Protein AF-A0A850STF3-F1 (afdb_monomer_lite)

Foldseek 3Di:
DVVVVVVVVVVVVCCVVCVVVVVVVVLVVVQVVCCVPVVPPDSDSCCCVCVVVVVPD

Sequence (57 aa):
MKRLATALALGAALLATNGCVLVAAAGAGYLVHDEATEDDGTFDPLEDVRDVEDGKN

pLDDT: mean 73.48, std 7.58, range [54.56, 85.75]

Secondary structure (DSSP, 8-state):
-HHHHHHHHHHHHHHHHHHHHHHHHHHHHHHHHHHHHH-SS---TTHHHHHHTTT--

Radius of gyration: 18.27 Å; chains: 1; bounding box: 52×18×33 Å

Structure (mmCIF, N/CA/C/O backbone):
data_AF-A0A850STF3-F1
#
_entry.id   AF-A0A850STF3-F1
#
loop_
_atom_site.group_PDB
_atom_site.id
_atom_site.type_symbol
_atom_site.label_atom_id
_atom_site.label_alt_id
_atom_site.label_comp_id
_atom_site.label_asym_id
_atom_site.label_entity_id
_atom_site.label_seq_id
_atom_site.pdbx_PDB_ins_code
_atom_site.Cartn_x
_atom_site.Cartn_y
_atom_site.Cartn_z
_atom_site.occupancy
_atom_site.B_iso_or_equiv
_atom_site.auth_seq_id
_atom_site.auth_comp_id
_atom_site.auth_asym_id
_atom_site.auth_atom_id
_atom_site.pdbx_PDB_model_num
ATOM 1 N N . MET A 1 1 ? -30.237 6.439 11.327 1.00 62.53 1 MET A N 1
ATOM 2 C CA . MET A 1 1 ? -28.992 6.507 12.132 1.00 62.53 1 MET A CA 1
ATOM 3 C C . MET A 1 1 ? -28.468 5.133 12.558 1.00 62.53 1 MET A C 1
ATOM 5 O O . MET A 1 1 ? -27.335 4.834 12.218 1.00 62.53 1 MET A O 1
ATOM 9 N N . LYS A 1 2 ? -29.263 4.253 13.198 1.00 70.00 2 LYS A N 1
ATOM 10 C CA . LYS A 1 2 ? -28.792 2.911 13.630 1.00 70.00 2 LYS A CA 1
ATOM 11 C C . LYS A 1 2 ? -28.167 2.055 12.513 1.00 70.00 2 LYS A C 1
ATOM 13 O O . LYS A 1 2 ? -27.101 1.502 12.714 1.00 70.00 2 LYS A O 1
ATOM 18 N N . ARG A 1 3 ? -28.775 2.011 11.320 1.00 77.00 3 ARG A N 1
ATOM 19 C CA . ARG A 1 3 ? -28.259 1.221 10.180 1.00 77.00 3 ARG A CA 1
ATOM 20 C C . ARG A 1 3 ? -26.921 1.727 9.631 1.00 77.00 3 ARG A C 1
ATOM 22 O O . ARG A 1 3 ? -26.107 0.928 9.191 1.00 77.00 3 ARG A O 1
ATOM 29 N N . LEU A 1 4 ? -26.693 3.040 9.692 1.00 83.62 4 LEU A N 1
ATOM 30 C CA . LEU A 1 4 ? -25.449 3.657 9.232 1.00 83.62 4 LEU A CA 1
ATOM 31 C C . LEU A 1 4 ? -24.301 3.339 10.199 1.00 83.62 4 LEU A C 1
ATOM 33 O O . LEU A 1 4 ? -23.215 2.983 9.766 1.00 83.62 4 LEU A O 1
ATOM 37 N N . ALA A 1 5 ? -24.578 3.376 11.507 1.00 84.06 5 ALA A N 1
ATOM 38 C CA . ALA A 1 5 ? -23.620 2.982 12.537 1.00 84.06 5 ALA A CA 1
ATOM 39 C C . ALA A 1 5 ? -23.237 1.495 12.433 1.00 84.06 5 ALA A C 1
ATOM 41 O O . ALA A 1 5 ? -22.066 1.154 12.564 1.00 84.06 5 ALA A O 1
ATOM 42 N N . THR A 1 6 ? -24.199 0.613 12.136 1.00 85.75 6 THR A N 1
ATOM 43 C CA . THR A 1 6 ? -23.922 -0.815 11.909 1.00 85.75 6 THR A CA 1
ATOM 44 C C . THR A 1 6 ? -23.065 -1.042 10.663 1.00 85.75 6 THR A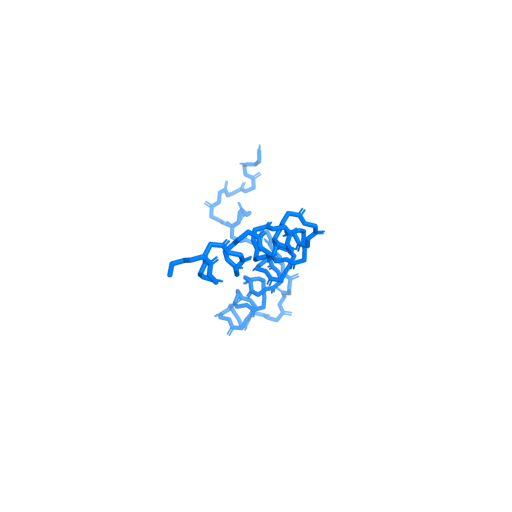 C 1
ATOM 46 O O . THR A 1 6 ? -22.131 -1.834 10.715 1.00 85.75 6 THR A O 1
ATOM 49 N N . ALA A 1 7 ? -23.336 -0.329 9.566 1.00 84.88 7 ALA A N 1
ATOM 50 C CA . ALA A 1 7 ? -22.528 -0.420 8.350 1.00 84.88 7 ALA A CA 1
ATOM 51 C C . ALA A 1 7 ? -21.090 0.076 8.574 1.00 84.88 7 ALA A C 1
ATOM 53 O O . ALA A 1 7 ? -20.143 -0.570 8.132 1.00 84.88 7 ALA A O 1
ATOM 54 N N . LEU A 1 8 ? -20.920 1.174 9.316 1.00 85.69 8 LEU A N 1
ATOM 55 C CA . LEU A 1 8 ? -19.603 1.716 9.648 1.00 85.69 8 LEU A CA 1
ATOM 56 C C . LEU A 1 8 ? -18.800 0.757 10.542 1.00 85.69 8 LEU A C 1
ATOM 58 O O . LEU A 1 8 ? -17.619 0.532 10.299 1.00 85.69 8 LEU A O 1
ATOM 62 N N . ALA A 1 9 ? -19.451 0.153 11.541 1.00 84.88 9 ALA A N 1
ATOM 63 C CA . ALA A 1 9 ? -18.823 -0.824 12.429 1.00 84.88 9 ALA A CA 1
ATOM 64 C C . ALA A 1 9 ? -18.413 -2.106 11.685 1.00 84.88 9 ALA A C 1
ATOM 66 O O . ALA A 1 9 ? -17.333 -2.641 11.929 1.00 84.88 9 ALA A O 1
ATOM 67 N N . LEU A 1 10 ? -19.244 -2.574 10.749 1.00 83.62 10 LEU A N 1
ATOM 68 C CA . LEU A 1 10 ? -18.934 -3.742 9.926 1.00 83.62 10 LEU A CA 1
ATOM 69 C C . LEU A 1 10 ? -17.783 -3.455 8.951 1.00 83.62 10 LEU A C 1
ATOM 71 O O . LEU A 1 10 ? -16.892 -4.285 8.793 1.00 83.62 10 LEU A O 1
ATOM 75 N N . GLY A 1 11 ? -17.765 -2.259 8.354 1.00 81.38 11 GLY A N 1
ATOM 76 C CA . GLY A 1 11 ? -16.657 -1.792 7.522 1.00 81.38 11 GLY A CA 1
ATOM 77 C C . GLY A 1 11 ? -15.348 -1.722 8.306 1.00 81.38 11 GLY A C 1
ATOM 78 O O . GLY A 1 11 ? -14.348 -2.288 7.876 1.00 81.38 11 GLY A O 1
ATOM 79 N N . ALA A 1 12 ? -15.364 -1.115 9.495 1.00 80.06 12 ALA A N 1
ATOM 80 C CA . ALA A 1 12 ? -14.190 -1.031 10.363 1.00 80.06 12 ALA A CA 1
ATOM 81 C C . ALA A 1 12 ? -13.668 -2.416 10.789 1.00 80.06 12 ALA A C 1
ATOM 83 O O . ALA A 1 12 ? -12.460 -2.636 10.798 1.00 80.06 12 ALA A O 1
ATOM 84 N N . ALA A 1 13 ? -14.559 -3.369 11.084 1.00 78.94 13 ALA A N 1
ATOM 85 C CA . ALA A 1 13 ? -14.171 -4.739 11.414 1.00 78.94 13 ALA A CA 1
ATOM 86 C C . ALA A 1 13 ? -13.513 -5.462 10.224 1.00 78.94 13 ALA A C 1
ATOM 88 O O . ALA A 1 13 ? -12.493 -6.123 10.397 1.00 78.94 13 ALA A O 1
ATOM 89 N N . LEU A 1 14 ? -14.051 -5.288 9.012 1.00 76.12 14 LEU A N 1
ATOM 90 C CA . LEU A 1 14 ? -13.485 -5.863 7.786 1.00 76.12 14 LEU A CA 1
ATOM 91 C C . LEU A 1 14 ? -12.125 -5.253 7.423 1.00 76.12 14 LEU A C 1
ATOM 93 O O . LEU A 1 14 ? -11.238 -5.974 6.967 1.00 76.12 14 LEU A O 1
ATOM 97 N N . LEU A 1 15 ? -11.955 -3.948 7.649 1.00 75.81 15 LEU A N 1
ATOM 98 C CA . LEU A 1 15 ? -10.679 -3.238 7.520 1.00 75.81 15 LEU A CA 1
ATOM 99 C C . LEU A 1 15 ? -9.656 -3.716 8.560 1.00 75.81 15 LEU A C 1
ATOM 101 O O . LEU A 1 15 ? -8.486 -3.866 8.228 1.00 75.81 15 LEU A O 1
ATOM 105 N N . ALA A 1 16 ? -10.083 -4.011 9.790 1.00 75.88 16 ALA A N 1
ATOM 106 C CA . ALA A 1 16 ? -9.197 -4.524 10.834 1.00 75.88 16 ALA A CA 1
ATOM 107 C C . ALA A 1 16 ? -8.701 -5.952 10.543 1.00 75.88 16 ALA A C 1
ATOM 109 O O . ALA A 1 16 ? -7.563 -6.278 10.867 1.00 75.88 16 ALA A O 1
ATOM 110 N N . THR A 1 17 ? -9.520 -6.799 9.909 1.00 73.56 17 THR A N 1
ATOM 111 C CA . THR A 1 17 ? -9.125 -8.177 9.567 1.00 73.56 17 THR A CA 1
ATOM 112 C C . THR A 1 17 ? -8.401 -8.297 8.227 1.00 73.56 17 THR A C 1
ATOM 11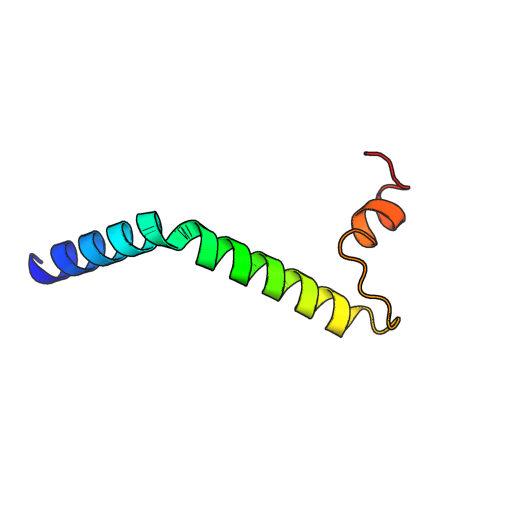4 O O . THR A 1 17 ? -7.627 -9.229 8.047 1.00 73.56 17 THR A O 1
ATOM 117 N N . ASN A 1 18 ? -8.640 -7.376 7.286 1.00 73.94 18 ASN A N 1
ATOM 118 C CA . ASN A 1 18 ? -8.085 -7.430 5.924 1.00 73.94 18 ASN A CA 1
ATOM 119 C C . ASN A 1 18 ? -7.201 -6.222 5.578 1.00 73.94 18 ASN A C 1
ATOM 121 O O . ASN A 1 18 ? -6.877 -6.009 4.412 1.00 73.94 18 ASN A O 1
ATOM 125 N N . GLY A 1 19 ? -6.789 -5.429 6.569 1.00 65.94 19 GLY A N 1
ATOM 126 C CA . GLY A 1 19 ? -5.946 -4.250 6.360 1.00 65.94 19 GLY A CA 1
ATOM 127 C C . GLY A 1 19 ? -4.639 -4.580 5.641 1.00 65.94 19 GLY A C 1
ATOM 128 O O . GLY A 1 19 ? -4.210 -3.824 4.777 1.00 65.94 19 GLY A O 1
ATOM 129 N N . CYS A 1 20 ? -4.070 -5.763 5.895 1.00 73.50 20 CYS A N 1
ATOM 130 C CA . CYS A 1 20 ? -2.886 -6.254 5.191 1.00 73.50 20 CYS A CA 1
ATOM 131 C C . CYS A 1 20 ? -3.117 -6.400 3.680 1.00 73.50 20 CYS A C 1
ATOM 133 O O . CYS A 1 20 ? -2.209 -6.134 2.904 1.00 73.50 20 CYS A O 1
ATOM 135 N N . VAL A 1 21 ? -4.327 -6.783 3.253 1.00 79.19 21 VAL A N 1
ATOM 136 C CA . VAL A 1 21 ? -4.683 -6.917 1.830 1.00 79.19 21 VAL A CA 1
ATOM 137 C C . VAL A 1 21 ? -4.774 -5.546 1.169 1.00 79.19 21 VAL A C 1
ATOM 139 O O . VAL A 1 21 ? -4.321 -5.383 0.044 1.00 79.19 21 VAL A O 1
ATOM 142 N N . LEU A 1 22 ? -5.309 -4.547 1.874 1.00 75.25 22 LEU A N 1
ATOM 143 C CA . LEU A 1 22 ? -5.361 -3.171 1.377 1.00 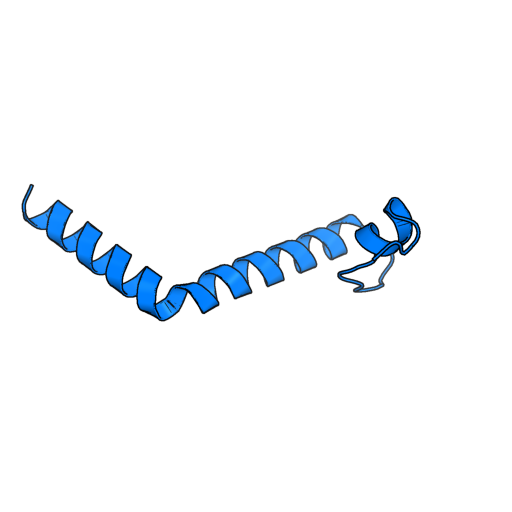75.25 22 LEU A CA 1
ATOM 144 C C . LEU A 1 22 ? -3.964 -2.555 1.267 1.00 75.25 22 LEU A C 1
ATOM 146 O O . LEU A 1 22 ? -3.666 -1.919 0.262 1.00 75.25 22 LEU A O 1
ATOM 150 N N . VAL A 1 23 ? -3.101 -2.780 2.260 1.00 76.75 23 VAL A N 1
ATOM 151 C CA . VAL A 1 23 ? -1.703 -2.324 2.225 1.00 76.75 23 VAL A CA 1
ATOM 152 C C . VAL A 1 23 ? -0.923 -3.040 1.122 1.00 76.75 23 VAL A C 1
ATOM 154 O O . VAL A 1 23 ? -0.208 -2.389 0.369 1.00 76.75 23 VAL A O 1
ATOM 157 N N . ALA A 1 24 ? -1.103 -4.354 0.965 1.00 78.31 24 ALA A N 1
ATOM 158 C CA . ALA A 1 24 ? -0.472 -5.116 -0.109 1.00 78.31 24 ALA A CA 1
ATOM 159 C C . ALA A 1 24 ? -0.955 -4.666 -1.496 1.00 78.31 24 ALA A C 1
ATOM 161 O O . ALA A 1 24 ? -0.144 -4.531 -2.404 1.00 78.31 24 ALA A O 1
ATOM 162 N N . ALA A 1 25 ? -2.252 -4.391 -1.659 1.00 79.44 25 ALA A N 1
ATOM 163 C CA . ALA A 1 25 ? -2.802 -3.883 -2.912 1.00 79.44 25 ALA A CA 1
ATOM 164 C C . ALA A 1 25 ? -2.315 -2.460 -3.222 1.00 79.44 25 ALA A C 1
ATOM 166 O O . ALA A 1 25 ? -2.012 -2.165 -4.373 1.00 79.44 25 ALA A O 1
ATOM 167 N N . ALA A 1 26 ? -2.204 -1.594 -2.211 1.00 78.62 26 ALA A N 1
ATOM 168 C CA . ALA A 1 26 ? -1.641 -0.257 -2.373 1.00 78.62 26 ALA A CA 1
ATOM 169 C C . ALA A 1 26 ? -0.154 -0.313 -2.756 1.00 78.62 26 ALA A C 1
ATOM 171 O O . ALA A 1 26 ? 0.249 0.362 -3.696 1.00 78.62 26 ALA A O 1
ATOM 172 N N . GLY A 1 27 ? 0.635 -1.162 -2.087 1.00 76.69 27 GLY A N 1
ATOM 173 C CA . GLY A 1 27 ? 2.043 -1.379 -2.422 1.00 76.69 27 GLY A CA 1
ATOM 174 C C . GLY A 1 27 ? 2.221 -1.954 -3.826 1.00 76.69 27 GLY A C 1
ATOM 175 O O . GLY A 1 27 ? 2.984 -1.416 -4.613 1.00 76.69 27 GLY A O 1
ATOM 176 N N . ALA A 1 28 ? 1.456 -2.984 -4.192 1.00 77.44 28 ALA A N 1
ATOM 177 C CA . ALA A 1 28 ? 1.503 -3.549 -5.541 1.00 77.44 28 ALA A CA 1
ATOM 178 C C . ALA A 1 28 ? 1.069 -2.537 -6.614 1.00 77.44 28 ALA A C 1
ATOM 180 O O . ALA A 1 28 ? 1.667 -2.486 -7.682 1.00 77.44 28 ALA A O 1
ATOM 181 N N . GLY A 1 29 ? 0.050 -1.720 -6.334 1.00 78.44 29 GLY A N 1
ATOM 182 C CA . GLY A 1 29 ? -0.403 -0.670 -7.244 1.00 78.44 29 GLY A CA 1
ATOM 183 C C . GLY A 1 29 ? 0.631 0.438 -7.442 1.00 78.44 29 GLY A C 1
ATOM 184 O O . GLY A 1 29 ? 0.776 0.912 -8.563 1.00 78.44 29 GLY A O 1
ATOM 185 N N . TYR A 1 30 ? 1.359 0.811 -6.385 1.00 76.50 30 TYR A N 1
ATOM 186 C CA . TYR A 1 30 ? 2.472 1.760 -6.462 1.00 76.50 30 TYR A CA 1
ATOM 187 C C . TYR A 1 30 ? 3.575 1.236 -7.389 1.00 76.50 30 TYR A C 1
ATOM 189 O O . TYR A 1 30 ? 3.927 1.912 -8.343 1.00 76.50 30 TYR A O 1
ATOM 197 N N . LEU A 1 31 ? 4.010 -0.013 -7.197 1.00 76.12 31 LEU A N 1
ATOM 198 C CA . LEU A 1 31 ? 5.074 -0.614 -8.011 1.00 76.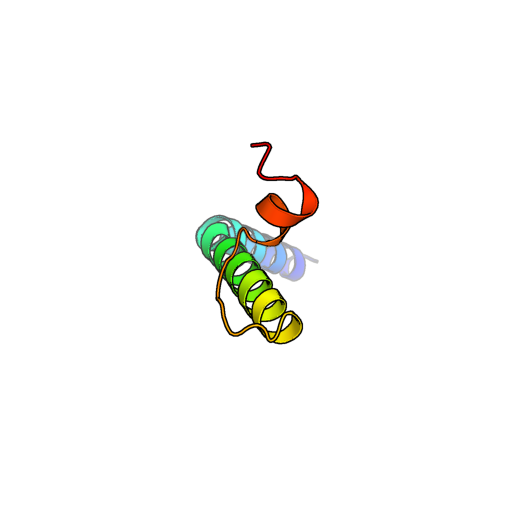12 31 LEU A CA 1
ATOM 199 C C . LEU A 1 31 ? 4.684 -0.805 -9.481 1.00 76.12 31 LEU A C 1
ATOM 201 O O . LEU A 1 31 ? 5.500 -0.636 -10.373 1.00 76.12 31 LEU A O 1
ATOM 205 N N . VAL A 1 32 ? 3.424 -1.160 -9.752 1.00 79.75 32 VAL A N 1
ATOM 206 C CA . VAL A 1 32 ? 2.922 -1.251 -11.134 1.00 79.75 32 VAL A CA 1
ATOM 207 C C . VAL A 1 32 ? 2.835 0.131 -11.786 1.00 79.75 32 VAL A C 1
ATOM 209 O O . VAL A 1 32 ? 2.968 0.239 -13.002 1.00 79.75 32 VAL A O 1
ATOM 212 N N . HIS A 1 33 ? 2.561 1.179 -11.006 1.00 79.00 33 HIS A N 1
ATOM 213 C CA . HIS A 1 33 ? 2.507 2.543 -11.517 1.00 79.00 33 HIS A CA 1
ATOM 214 C C . HIS A 1 33 ? 3.899 3.103 -11.826 1.00 79.00 33 HIS A C 1
ATOM 216 O O . HIS A 1 33 ? 4.036 3.725 -12.879 1.00 79.00 33 HIS A O 1
ATOM 222 N N . ASP A 1 34 ? 4.882 2.852 -10.954 1.00 73.06 34 ASP A N 1
ATOM 223 C CA . ASP A 1 34 ? 6.306 3.162 -11.175 1.00 73.06 34 ASP A CA 1
ATOM 224 C C . ASP A 1 34 ? 6.781 2.550 -12.490 1.00 73.06 34 ASP A C 1
ATOM 226 O O . ASP A 1 34 ? 7.060 3.274 -13.442 1.00 73.06 34 ASP A O 1
ATOM 230 N N . GLU A 1 35 ? 6.668 1.224 -12.611 1.00 70.50 35 GLU A N 1
ATOM 231 C CA . GLU A 1 35 ? 7.115 0.484 -13.795 1.00 70.50 35 GLU A CA 1
ATOM 232 C C . GLU A 1 35 ? 6.461 0.993 -15.089 1.00 70.50 35 GLU A C 1
ATOM 234 O O . GLU A 1 35 ? 7.091 1.117 -16.137 1.00 70.50 35 GLU A O 1
ATOM 239 N N . ALA A 1 36 ? 5.160 1.303 -15.038 1.00 77.25 36 ALA A N 1
ATOM 240 C CA . ALA A 1 36 ? 4.431 1.810 -16.197 1.00 77.25 36 ALA A CA 1
ATOM 241 C C . ALA A 1 36 ? 4.850 3.233 -16.611 1.00 77.25 36 ALA A C 1
ATOM 243 O O . ALA A 1 36 ? 4.472 3.679 -17.699 1.00 77.25 36 ALA A O 1
ATOM 244 N N . THR A 1 37 ? 5.556 3.954 -15.741 1.00 75.44 37 THR A N 1
ATOM 245 C CA . THR A 1 37 ? 5.984 5.342 -15.948 1.00 75.44 37 THR A CA 1
ATOM 246 C C . THR A 1 37 ? 7.483 5.440 -16.246 1.00 75.44 37 THR A C 1
ATOM 248 O O . THR A 1 37 ? 7.877 6.358 -16.967 1.00 75.44 37 THR A O 1
ATOM 251 N N . GLU A 1 38 ? 8.295 4.504 -15.747 1.00 68.94 38 GLU A N 1
ATOM 252 C CA . GLU A 1 38 ? 9.754 4.485 -15.919 1.00 68.94 38 GLU A CA 1
ATOM 253 C C . GLU A 1 38 ? 10.200 3.925 -17.286 1.00 68.94 38 GLU A C 1
ATOM 255 O O . GLU A 1 38 ? 11.187 4.411 -17.835 1.00 68.94 38 GLU A O 1
ATOM 260 N N . ASP A 1 39 ? 9.427 3.016 -17.906 1.00 66.81 39 ASP A N 1
ATOM 261 C CA . ASP A 1 39 ? 9.615 2.483 -19.283 1.00 66.81 39 ASP A CA 1
ATOM 262 C C . ASP A 1 39 ? 11.065 2.054 -19.617 1.00 66.81 39 ASP A C 1
ATOM 264 O O . ASP A 1 39 ? 11.508 2.074 -20.770 1.00 66.81 39 ASP A O 1
ATOM 268 N N . ASP A 1 40 ? 11.825 1.669 -18.597 1.00 69.56 40 ASP A N 1
ATOM 269 C CA . ASP A 1 40 ? 13.218 1.239 -18.686 1.00 69.56 40 ASP A CA 1
ATOM 270 C C . ASP A 1 40 ? 13.322 -0.300 -18.841 1.00 69.56 40 ASP A C 1
ATOM 272 O O . ASP A 1 40 ? 14.333 -0.831 -19.314 1.00 69.56 40 ASP A O 1
ATOM 276 N N . GLY A 1 41 ? 12.227 -1.005 -18.530 1.00 67.00 41 GLY A N 1
ATOM 277 C CA . GLY A 1 41 ? 12.077 -2.454 -18.608 1.00 67.00 41 GLY A CA 1
ATOM 278 C C . GLY A 1 41 ? 12.619 -3.205 -17.391 1.00 67.00 41 GLY A C 1
ATOM 279 O O . GLY A 1 41 ? 12.767 -4.436 -17.477 1.00 67.00 41 GLY A O 1
ATOM 280 N N . THR A 1 42 ? 12.924 -2.504 -16.297 1.00 67.75 42 THR A N 1
ATOM 281 C CA . THR A 1 42 ? 13.504 -3.084 -15.088 1.00 67.75 42 THR A CA 1
ATOM 282 C C . THR A 1 42 ? 12.592 -2.851 -13.894 1.00 67.75 42 THR A C 1
ATOM 284 O O . THR A 1 42 ? 12.610 -1.806 -13.270 1.00 67.75 42 THR A O 1
ATOM 287 N N . PHE A 1 43 ? 11.889 -3.903 -13.473 1.00 72.00 43 PHE A N 1
ATOM 288 C CA . PHE A 1 43 ? 11.131 -3.852 -12.226 1.00 72.00 43 PHE A CA 1
ATOM 289 C C . PHE A 1 43 ? 12.054 -3.790 -11.009 1.00 72.00 43 PHE A C 1
ATOM 291 O O . PHE A 1 43 ? 12.441 -4.829 -10.451 1.00 72.00 43 PHE A O 1
ATOM 298 N N . ASP A 1 44 ? 12.379 -2.572 -10.585 1.00 72.56 44 ASP A N 1
ATOM 299 C CA . ASP A 1 44 ? 13.192 -2.297 -9.412 1.00 72.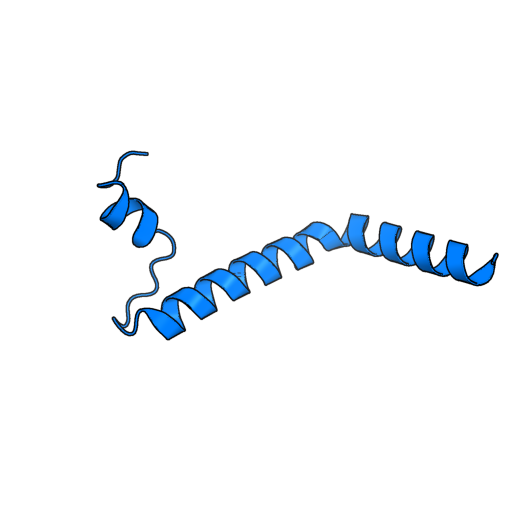56 44 ASP A CA 1
ATOM 300 C C . ASP A 1 44 ? 12.488 -1.348 -8.427 1.00 72.56 44 ASP A C 1
ATOM 302 O O . ASP A 1 44 ? 12.673 -0.137 -8.447 1.00 72.56 44 ASP A O 1
ATOM 306 N N . PRO A 1 45 ? 11.736 -1.914 -7.464 1.00 71.31 45 PRO A N 1
ATOM 307 C CA . PRO A 1 45 ? 11.004 -1.172 -6.434 1.00 71.31 45 PRO A CA 1
ATOM 308 C C . PRO A 1 45 ? 11.809 -0.173 -5.594 1.00 71.31 45 PRO A C 1
ATOM 310 O O . PRO A 1 45 ? 11.230 0.513 -4.751 1.00 71.31 45 PRO A O 1
ATOM 313 N N . LEU A 1 46 ? 13.139 -0.210 -5.681 1.00 72.94 46 LEU A N 1
ATOM 314 C CA . LEU A 1 46 ? 14.049 0.607 -4.890 1.00 72.94 46 LEU A CA 1
ATOM 315 C C . LEU A 1 46 ? 14.933 1.496 -5.771 1.00 72.94 46 LEU A C 1
ATOM 317 O O . LEU A 1 46 ? 15.876 2.081 -5.238 1.00 72.94 46 LEU A O 1
ATOM 321 N N . GLU A 1 47 ? 14.671 1.587 -7.076 1.00 69.44 47 GLU A N 1
ATOM 322 C CA . GLU A 1 47 ? 15.449 2.407 -8.007 1.00 69.44 47 GLU A CA 1
ATOM 323 C C . GLU A 1 47 ? 15.506 3.859 -7.554 1.00 69.44 47 GLU A C 1
ATOM 325 O O . GLU A 1 47 ? 16.593 4.342 -7.257 1.00 69.44 47 GLU A O 1
ATOM 330 N N . ASP A 1 48 ? 14.358 4.487 -7.308 1.00 66.88 48 ASP A N 1
ATOM 331 C CA . ASP A 1 48 ? 14.268 5.856 -6.794 1.00 66.88 48 ASP A CA 1
ATOM 332 C C . ASP A 1 48 ? 15.073 6.076 -5.500 1.00 66.88 48 ASP A C 1
ATOM 334 O O . ASP A 1 48 ? 15.791 7.063 -5.348 1.00 66.88 48 ASP A O 1
ATOM 338 N N . VAL A 1 49 ? 15.021 5.135 -4.555 1.00 69.75 49 VAL A N 1
ATOM 339 C CA . VAL A 1 49 ? 15.783 5.240 -3.297 1.00 69.75 49 VAL A CA 1
ATOM 340 C C . VAL A 1 49 ? 17.289 5.149 -3.560 1.00 69.75 49 VAL A C 1
ATOM 342 O O . VAL A 1 49 ? 18.088 5.810 -2.898 1.00 69.75 49 VAL A O 1
ATOM 345 N N . ARG A 1 50 ? 17.720 4.342 -4.529 1.00 70.69 50 ARG A N 1
ATOM 346 C CA . ARG A 1 50 ? 19.146 4.192 -4.845 1.00 70.69 50 ARG A CA 1
ATOM 347 C C . ARG A 1 50 ? 19.669 5.317 -5.725 1.00 70.69 50 ARG A C 1
ATOM 349 O O . ARG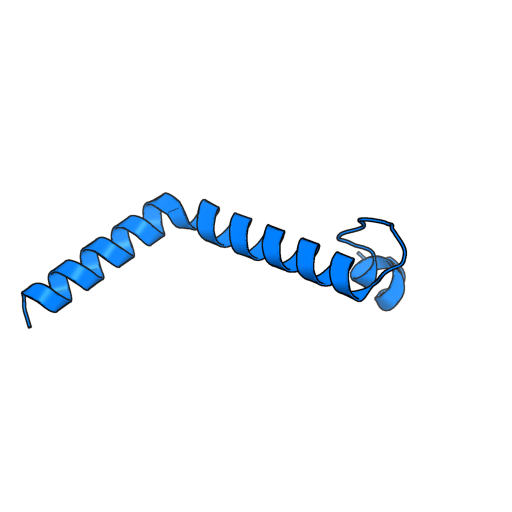 A 1 50 ? 20.788 5.761 -5.487 1.00 70.69 50 ARG A O 1
ATOM 356 N N . ASP A 1 51 ? 18.873 5.787 -6.670 1.00 69.31 51 ASP A N 1
ATOM 357 C CA . ASP A 1 51 ? 19.288 6.739 -7.694 1.00 69.31 51 ASP A CA 1
ATOM 358 C C . ASP A 1 51 ? 19.123 8.185 -7.215 1.00 69.31 51 ASP A C 1
ATOM 360 O O . ASP A 1 51 ? 19.966 9.037 -7.507 1.00 69.31 51 ASP A O 1
ATOM 364 N N . VAL A 1 52 ? 18.094 8.467 -6.406 1.00 64.50 52 VAL A N 1
ATOM 365 C CA . VAL A 1 52 ? 17.862 9.801 -5.829 1.00 64.50 52 VAL A CA 1
ATOM 366 C C . VAL A 1 52 ? 18.629 9.995 -4.519 1.00 64.50 52 VAL A C 1
ATOM 368 O O . VAL A 1 52 ? 19.146 11.090 -4.274 1.00 64.50 52 VAL A O 1
ATOM 371 N N . GLU A 1 53 ? 18.754 8.960 -3.678 1.00 59.06 53 GLU A N 1
ATOM 372 C CA . GLU A 1 53 ? 19.493 9.054 -2.403 1.00 59.06 53 GLU A CA 1
ATOM 373 C C . GLU A 1 53 ? 20.923 8.493 -2.467 1.00 59.06 53 GLU A C 1
ATOM 375 O O . GLU A 1 53 ? 21.622 8.480 -1.448 1.00 59.06 53 GLU A O 1
ATOM 380 N N . ASP A 1 54 ? 21.401 8.096 -3.652 1.00 57.34 54 ASP A N 1
ATOM 381 C CA . ASP A 1 54 ? 22.762 7.577 -3.878 1.00 57.34 54 ASP A CA 1
ATOM 382 C C . ASP A 1 54 ? 23.045 6.327 -3.011 1.00 57.34 54 ASP A C 1
ATOM 384 O O . ASP A 1 54 ? 24.127 6.142 -2.444 1.00 57.34 54 ASP A O 1
ATOM 388 N N . GLY A 1 55 ? 22.011 5.503 -2.810 1.00 57.38 55 GLY A N 1
ATOM 389 C CA . GLY A 1 55 ? 22.060 4.299 -1.981 1.00 57.38 55 GLY A CA 1
ATOM 390 C C . GLY A 1 55 ? 22.311 4.549 -0.490 1.00 57.38 55 GLY A C 1
ATOM 391 O O . GLY A 1 55 ? 22.805 3.649 0.189 1.00 57.38 55 GLY A O 1
ATOM 392 N N . LYS A 1 56 ? 22.005 5.743 0.037 1.00 54.56 56 LYS A N 1
ATOM 393 C CA . LYS A 1 56 ? 22.140 6.064 1.469 1.00 54.56 56 LYS A CA 1
ATOM 394 C C . LYS A 1 56 ? 20.956 5.531 2.273 1.00 54.56 56 LYS A C 1
ATOM 396 O O . LYS A 1 56 ? 20.088 6.285 2.701 1.00 54.56 56 LYS A O 1
ATOM 401 N N . ASN A 1 57 ? 20.947 4.224 2.484 1.00 55.56 57 ASN A N 1
ATOM 402 C CA . ASN A 1 57 ? 20.160 3.587 3.535 1.00 55.56 57 ASN A CA 1
ATOM 403 C C . ASN A 1 57 ? 20.723 3.855 4.941 1.00 55.56 57 ASN A C 1
ATOM 405 O O . ASN A 1 57 ? 21.959 3.977 5.103 1.00 55.56 57 ASN A O 1
#